Protein AF-A0A535AIK6-F1 (afdb_monomer_lite)

Secondary structure (DSSP, 8-state):
-B-SSTTTT----EEEEEGGGTEEEETTSSEEEEEE--BGGGTB--EEEEEEPPEEGGGB-EE-TTT--EEPPP----S---

pLDDT: mean 86.55, std 7.67, range [44.66, 93.19]

Radius of gyration: 17.66 Å; chains: 1; bounding box: 37×31×49 Å

Sequence (82 aa):
MVLAGKDRGKRGRVQEVNPGKGTVIVAGVNIAKRHTKPNPSKNQKGGIIDEPRPLAFGKVMVICPHCGKPTRVARRIEDDTK

Foldseek 3Di:
DFCDDPQHPDDFDWPDDDVVVQKTFGPPPQWDFDQDDDDVVVPRDGDTDTDTDIDHPVRDFDQDPPPRDGDDDDDDDDPPDD

Structure (mmCIF, N/CA/C/O backbone):
data_AF-A0A535AIK6-F1
#
_entry.id   AF-A0A535AIK6-F1
#
loop_
_atom_site.group_PDB
_atom_site.id
_atom_site.type_symbol
_atom_site.label_atom_id
_atom_site.label_alt_id
_atom_site.label_comp_id
_atom_site.label_asym_id
_atom_site.label_entity_id
_atom_site.label_seq_id
_atom_site.pdbx_PDB_ins_code
_atom_site.Cartn_x
_atom_site.Cartn_y
_atom_site.Cartn_z
_atom_site.occupancy
_atom_site.B_iso_or_equiv
_atom_site.auth_seq_id
_atom_site.auth_comp_id
_atom_site.auth_asym_id
_atom_site.auth_atom_id
_atom_site.pdbx_PDB_model_num
ATOM 1 N N . MET A 1 1 ? 0.363 -5.124 -6.191 1.00 87.00 1 MET A N 1
ATOM 2 C CA . MET A 1 1 ? 0.121 -6.471 -5.626 1.00 87.00 1 MET A CA 1
ATOM 3 C C . MET A 1 1 ? 0.940 -6.632 -4.363 1.00 87.00 1 MET A C 1
ATOM 5 O O . MET A 1 1 ? 2.060 -6.138 -4.333 1.00 87.00 1 MET A O 1
ATOM 9 N N . VAL A 1 2 ? 0.414 -7.322 -3.354 1.00 91.12 2 VAL A N 1
ATOM 10 C CA . VAL A 1 2 ? 1.158 -7.669 -2.135 1.00 91.12 2 VAL A CA 1
ATOM 11 C C . VAL A 1 2 ? 1.900 -8.989 -2.328 1.00 91.12 2 VAL A C 1
ATOM 13 O O . VAL A 1 2 ? 1.300 -9.997 -2.704 1.00 91.12 2 VAL A O 1
ATOM 16 N N . LEU A 1 3 ? 3.200 -8.984 -2.052 1.00 89.62 3 LEU A N 1
ATOM 17 C CA . LEU A 1 3 ? 4.081 -10.138 -2.215 1.00 89.62 3 LEU A CA 1
ATOM 18 C C . LEU A 1 3 ? 4.059 -11.102 -1.033 1.00 89.62 3 LEU A C 1
ATOM 20 O O . LEU A 1 3 ? 4.088 -12.317 -1.220 1.00 89.62 3 LEU A O 1
ATOM 24 N N . ALA A 1 4 ? 4.049 -10.551 0.177 1.00 86.00 4 ALA A N 1
ATOM 25 C CA . ALA A 1 4 ? 4.246 -11.295 1.410 1.00 86.00 4 ALA A CA 1
ATOM 26 C C . ALA A 1 4 ? 3.491 -10.643 2.574 1.00 86.00 4 ALA A C 1
ATOM 28 O O . ALA A 1 4 ? 3.221 -9.441 2.562 1.00 86.00 4 ALA A O 1
ATOM 29 N N . GLY A 1 5 ? 3.201 -11.440 3.602 1.00 86.19 5 GLY A N 1
ATOM 30 C CA . GLY A 1 5 ? 2.439 -11.030 4.782 1.00 86.19 5 GLY A CA 1
ATOM 31 C C . GLY A 1 5 ? 0.991 -11.519 4.758 1.00 86.19 5 GLY A C 1
ATOM 32 O O . GLY A 1 5 ? 0.610 -12.322 3.908 1.00 86.19 5 GLY A O 1
ATOM 33 N N . LYS A 1 6 ? 0.189 -11.016 5.705 1.00 86.00 6 LYS A N 1
ATOM 34 C CA . LYS A 1 6 ? -1.208 -11.430 5.931 1.00 86.00 6 LYS A CA 1
ATOM 35 C C . LYS A 1 6 ? -2.088 -11.299 4.684 1.00 86.00 6 LYS A C 1
ATOM 37 O O . LYS A 1 6 ? -2.966 -12.118 4.459 1.00 86.00 6 LYS A O 1
ATOM 42 N N . ASP A 1 7 ? -1.821 -10.288 3.864 1.00 88.38 7 ASP A N 1
ATOM 43 C CA . ASP A 1 7 ? -2.610 -9.961 2.675 1.00 88.38 7 ASP A CA 1
ATOM 44 C C . ASP A 1 7 ? -1.923 -10.359 1.357 1.00 88.38 7 ASP A C 1
ATOM 46 O O . ASP A 1 7 ? -2.145 -9.735 0.316 1.00 88.38 7 ASP A O 1
ATOM 50 N N . ARG A 1 8 ? -1.063 -11.386 1.382 1.00 87.50 8 ARG A N 1
ATOM 51 C CA . ARG A 1 8 ? -0.364 -11.895 0.192 1.00 87.50 8 ARG A CA 1
ATOM 52 C C . ARG A 1 8 ? -1.341 -12.191 -0.954 1.00 87.50 8 ARG A C 1
ATOM 54 O O . ARG A 1 8 ? -2.379 -12.810 -0.757 1.00 87.50 8 ARG A O 1
ATOM 61 N N . GLY A 1 9 ? -0.990 -11.751 -2.163 1.00 87.69 9 GLY A N 1
ATOM 62 C CA . GLY A 1 9 ? -1.788 -11.957 -3.377 1.00 87.69 9 GLY A CA 1
ATOM 63 C C . GLY A 1 9 ? -2.896 -10.924 -3.600 1.00 87.69 9 GLY A C 1
ATOM 64 O O . GLY A 1 9 ? -3.385 -10.796 -4.724 1.00 87.69 9 GLY A O 1
ATOM 65 N N . LYS A 1 10 ? -3.253 -10.114 -2.591 1.00 89.81 10 LYS A N 1
ATOM 66 C CA . LYS A 1 10 ? -4.240 -9.047 -2.784 1.00 89.81 10 LYS A CA 1
ATOM 67 C C . LYS A 1 10 ? -3.706 -7.952 -3.708 1.00 89.81 10 LYS A C 1
ATOM 69 O O . LYS A 1 10 ? -2.517 -7.597 -3.725 1.00 89.81 10 LYS A O 1
ATOM 74 N N . ARG A 1 11 ? -4.626 -7.408 -4.500 1.00 88.75 11 ARG A N 1
ATOM 75 C CA . ARG A 1 11 ? -4.413 -6.278 -5.406 1.00 88.75 11 ARG A CA 1
ATOM 76 C C . ARG A 1 11 ? -5.208 -5.094 -4.868 1.00 88.75 11 ARG A C 1
ATOM 78 O O . ARG A 1 11 ? -6.298 -5.282 -4.346 1.00 88.75 11 ARG A O 1
ATOM 85 N N . GLY A 1 12 ? -4.652 -3.897 -4.988 1.00 88.50 12 GLY A N 1
ATOM 86 C CA . GLY A 1 12 ? -5.284 -2.682 -4.493 1.00 88.50 12 GLY A CA 1
ATOM 87 C C . GLY A 1 12 ? -4.614 -1.445 -5.070 1.00 88.50 12 GLY A C 1
ATOM 88 O O . GLY A 1 12 ? -3.480 -1.513 -5.555 1.00 88.50 12 GLY A O 1
ATOM 89 N N . ARG A 1 13 ? -5.339 -0.327 -5.028 1.00 90.00 13 ARG A N 1
ATOM 90 C CA . ARG A 1 13 ? -4.839 0.990 -5.429 1.00 90.00 13 ARG A CA 1
ATOM 91 C C . ARG A 1 13 ? -4.027 1.598 -4.287 1.00 90.00 13 ARG A C 1
ATOM 93 O O . ARG A 1 13 ? -4.395 1.458 -3.122 1.00 90.00 13 ARG A O 1
ATOM 100 N N . VAL A 1 14 ? -2.930 2.268 -4.623 1.00 91.12 14 VAL A N 1
ATOM 101 C CA . VAL A 1 14 ? -2.141 3.039 -3.655 1.00 91.12 14 VAL A CA 1
ATOM 102 C C . VAL A 1 14 ? -2.915 4.309 -3.292 1.00 91.12 14 VAL A C 1
ATOM 104 O O . VAL A 1 14 ? -3.315 5.042 -4.194 1.00 91.12 14 VAL A O 1
ATOM 107 N N . GLN A 1 15 ? -3.159 4.533 -1.998 1.00 90.38 15 GLN A N 1
ATOM 108 C CA . GLN A 1 15 ? -3.801 5.753 -1.488 1.00 90.38 15 GLN A CA 1
ATOM 109 C C . GLN A 1 15 ? -2.764 6.815 -1.130 1.00 90.38 15 GLN A C 1
ATOM 111 O O . GLN A 1 15 ? -2.915 7.972 -1.500 1.00 90.38 15 GLN A O 1
ATOM 116 N N . GLU A 1 16 ? -1.702 6.405 -0.440 1.00 89.81 16 GLU A N 1
ATOM 117 C CA . GLU A 1 16 ? -0.673 7.312 0.057 1.00 89.81 16 GLU A CA 1
ATOM 118 C C . GLU A 1 16 ? 0.697 6.638 -0.011 1.00 89.81 16 GLU A C 1
ATOM 120 O O . GLU A 1 16 ? 0.829 5.423 0.181 1.00 89.81 16 GLU A O 1
ATOM 125 N N . VAL A 1 17 ? 1.728 7.438 -0.271 1.00 92.75 17 VAL A N 1
ATOM 126 C CA . VAL A 1 17 ? 3.126 7.015 -0.291 1.00 92.75 17 VAL A CA 1
ATOM 127 C C . VAL A 1 17 ? 3.890 7.878 0.702 1.00 92.75 17 VAL A C 1
ATOM 129 O O . VAL A 1 17 ? 3.812 9.098 0.640 1.00 92.75 17 VAL A O 1
ATOM 132 N N . ASN A 1 18 ? 4.663 7.242 1.581 1.00 93.00 18 ASN A N 1
ATOM 133 C CA . ASN A 1 18 ? 5.533 7.899 2.551 1.00 93.00 18 ASN A CA 1
ATOM 134 C C . ASN A 1 18 ? 7.004 7.550 2.249 1.00 93.00 18 ASN A C 1
ATOM 136 O O . ASN A 1 18 ? 7.525 6.570 2.801 1.00 93.00 18 ASN A O 1
ATOM 140 N N . PRO A 1 19 ? 7.695 8.332 1.389 1.00 90.69 19 PRO A N 1
ATOM 141 C CA . PRO A 1 19 ? 9.062 8.037 0.954 1.00 90.69 19 PRO A CA 1
ATOM 142 C C . PRO A 1 19 ? 10.067 8.026 2.105 1.00 90.69 19 PRO A C 1
ATOM 144 O O . PRO A 1 19 ? 10.871 7.105 2.196 1.00 90.69 19 PRO A O 1
ATOM 147 N N . GLY A 1 20 ? 9.970 8.986 3.035 1.00 93.19 20 GLY A N 1
ATOM 148 C CA . GLY A 1 20 ? 10.910 9.107 4.158 1.00 93.19 20 GLY A CA 1
ATOM 149 C C . GLY A 1 20 ? 10.891 7.919 5.125 1.00 93.19 20 GLY A C 1
ATOM 150 O O . GLY A 1 20 ? 11.894 7.628 5.764 1.00 93.19 20 GLY A O 1
ATOM 151 N N . LYS A 1 21 ? 9.767 7.195 5.208 1.00 90.06 21 LYS A N 1
ATOM 152 C CA . LYS A 1 21 ? 9.633 5.977 6.026 1.00 90.06 21 LYS A CA 1
ATOM 153 C C . LYS A 1 21 ? 9.714 4.688 5.206 1.00 90.06 21 LYS A C 1
ATOM 155 O O . LYS A 1 21 ? 9.618 3.608 5.777 1.00 90.06 21 LYS A O 1
ATOM 160 N N . GLY A 1 22 ? 9.835 4.772 3.880 1.00 92.12 22 GLY A N 1
ATOM 161 C CA . GLY A 1 22 ? 9.872 3.590 3.018 1.00 92.12 22 GLY A CA 1
ATOM 162 C C . GLY A 1 22 ? 8.552 2.803 2.967 1.00 92.12 22 GLY A C 1
ATOM 163 O O . GLY A 1 22 ? 8.575 1.576 2.815 1.00 92.12 22 GLY A O 1
ATOM 164 N N . THR A 1 23 ? 7.406 3.470 3.155 1.00 93.12 23 THR A N 1
ATOM 165 C CA . THR A 1 23 ? 6.101 2.798 3.300 1.00 93.12 23 THR A CA 1
ATOM 166 C C . THR A 1 23 ? 5.026 3.315 2.349 1.00 93.12 23 THR A C 1
ATOM 168 O O . THR A 1 23 ? 5.079 4.439 1.854 1.00 93.12 23 THR A O 1
ATOM 171 N N . VAL A 1 24 ? 4.023 2.472 2.105 1.00 93.06 24 VAL A N 1
ATOM 172 C CA . VAL A 1 24 ? 2.885 2.723 1.221 1.00 93.06 24 VAL A CA 1
ATOM 173 C C . VAL A 1 24 ? 1.585 2.257 1.868 1.00 93.06 24 VAL A C 1
ATOM 175 O O . VAL A 1 24 ? 1.539 1.187 2.473 1.00 93.06 24 VAL A O 1
ATOM 178 N N . ILE A 1 25 ? 0.515 3.033 1.721 1.00 92.69 25 ILE A N 1
ATOM 179 C CA . ILE A 1 25 ? -0.836 2.644 2.134 1.00 92.69 25 ILE A CA 1
ATOM 180 C C . ILE A 1 25 ? -1.596 2.181 0.892 1.00 92.69 25 ILE A C 1
ATOM 182 O O . ILE A 1 25 ? -1.729 2.913 -0.092 1.00 92.69 25 ILE A O 1
ATOM 186 N N . VAL A 1 26 ? -2.084 0.942 0.929 1.00 91.12 26 VAL A N 1
ATOM 187 C CA . VAL A 1 26 ? -2.83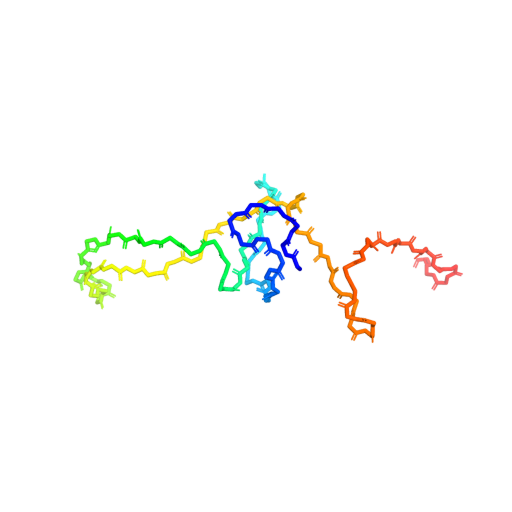9 0.324 -0.166 1.00 91.12 26 VAL A CA 1
ATOM 188 C C . VAL A 1 26 ? -4.279 0.111 0.287 1.00 91.12 26 VAL A C 1
ATOM 190 O O . VAL A 1 26 ? -4.523 -0.446 1.356 1.00 91.12 26 VAL A O 1
ATOM 193 N N . ALA A 1 27 ? -5.238 0.538 -0.535 1.00 89.31 27 ALA A N 1
ATOM 194 C CA . ALA A 1 27 ? -6.660 0.404 -0.239 1.00 89.31 27 ALA A CA 1
ATOM 195 C C . ALA A 1 27 ? -7.052 -1.068 -0.031 1.00 89.31 27 ALA A C 1
ATOM 197 O O . ALA A 1 27 ? -6.731 -1.922 -0.860 1.00 89.31 27 ALA A O 1
ATOM 198 N N . GLY A 1 28 ? -7.767 -1.355 1.061 1.00 85.31 28 GLY A N 1
ATOM 199 C CA . GLY A 1 28 ? -8.295 -2.692 1.356 1.00 85.31 28 GLY A CA 1
ATOM 200 C C . GLY A 1 28 ? -7.254 -3.719 1.825 1.00 85.31 28 GLY A C 1
ATOM 201 O O . GLY A 1 28 ? -7.569 -4.903 1.953 1.00 85.31 28 GLY A O 1
ATOM 202 N N . VAL A 1 29 ? -6.016 -3.289 2.070 1.00 88.69 29 VAL A N 1
ATOM 203 C CA . VAL A 1 29 ? -4.898 -4.145 2.478 1.00 88.69 29 VAL A CA 1
ATOM 204 C C . VAL A 1 29 ? -4.375 -3.665 3.829 1.00 88.69 29 VAL A C 1
ATOM 206 O O . VAL A 1 29 ? -4.311 -2.464 4.078 1.00 88.69 29 VAL A O 1
ATOM 209 N N . ASN A 1 30 ? -3.983 -4.599 4.697 1.00 88.06 30 ASN A N 1
ATOM 210 C CA . ASN A 1 30 ? -3.423 -4.321 6.015 1.00 88.06 30 A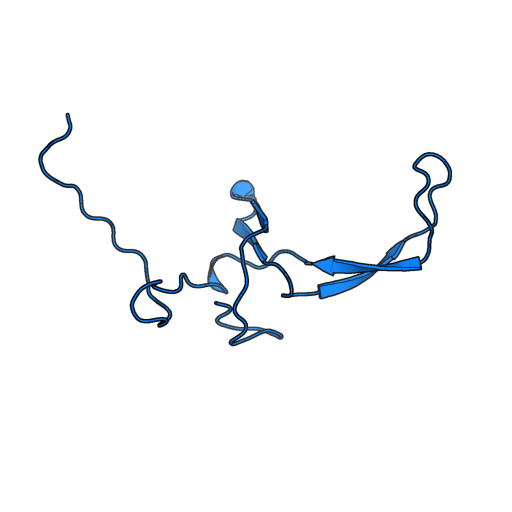SN A CA 1
ATOM 211 C C . ASN A 1 30 ? -4.371 -3.485 6.892 1.00 88.06 30 ASN A C 1
ATOM 213 O O . ASN A 1 30 ? -3.974 -2.504 7.516 1.00 88.06 30 ASN A O 1
ATOM 217 N N . ILE A 1 31 ? -5.653 -3.856 6.898 1.00 90.31 31 ILE A N 1
ATOM 218 C CA . ILE A 1 31 ? -6.691 -3.168 7.671 1.00 90.31 31 ILE A CA 1
ATOM 219 C C . ILE A 1 31 ? -6.541 -3.537 9.147 1.00 90.31 31 ILE A C 1
ATOM 221 O O . ILE A 1 31 ? -6.539 -4.721 9.505 1.00 90.31 31 ILE A O 1
ATOM 225 N N . ALA A 1 32 ? -6.437 -2.521 10.001 1.00 89.88 32 ALA A N 1
ATOM 226 C CA . ALA A 1 32 ? -6.415 -2.685 11.445 1.00 89.88 32 ALA A CA 1
ATOM 227 C C . ALA A 1 32 ? -7.650 -2.039 12.076 1.00 89.88 32 ALA A C 1
ATOM 229 O O . ALA A 1 32 ? -7.998 -0.900 11.765 1.00 89.88 32 ALA A O 1
ATOM 230 N N . LYS A 1 33 ? -8.255 -2.758 13.026 1.00 89.94 33 LYS A N 1
ATOM 231 C CA . LYS A 1 33 ? -9.331 -2.241 13.872 1.00 89.94 33 LYS A CA 1
ATOM 232 C C . LYS A 1 33 ? -8.743 -1.295 14.907 1.00 89.94 33 LYS A C 1
ATOM 234 O O . LYS A 1 33 ? -8.048 -1.726 15.830 1.00 89.94 33 LYS A O 1
ATOM 239 N N . ARG A 1 34 ? -9.009 -0.003 14.755 1.00 87.94 34 ARG A N 1
ATOM 240 C CA . ARG A 1 34 ? -8.578 1.030 15.693 1.00 87.94 34 ARG A CA 1
ATOM 241 C C . ARG A 1 34 ? -9.754 1.450 16.561 1.00 87.94 34 ARG A C 1
ATOM 243 O O . ARG A 1 34 ? -10.721 2.032 16.078 1.00 87.94 34 ARG A O 1
ATOM 250 N N . HIS A 1 35 ? -9.635 1.198 17.859 1.00 88.75 35 HIS A N 1
ATOM 251 C CA . HIS A 1 35 ? -10.560 1.739 18.847 1.00 88.75 35 HIS A CA 1
ATOM 252 C C . HIS A 1 35 ? -10.231 3.216 19.043 1.00 88.75 35 HIS A C 1
ATOM 254 O O . HIS A 1 35 ? -9.171 3.559 19.571 1.00 88.75 35 HIS A O 1
ATOM 260 N N . THR A 1 36 ? -11.116 4.088 18.573 1.00 85.31 36 THR A N 1
ATOM 261 C CA . THR A 1 36 ? -10.915 5.536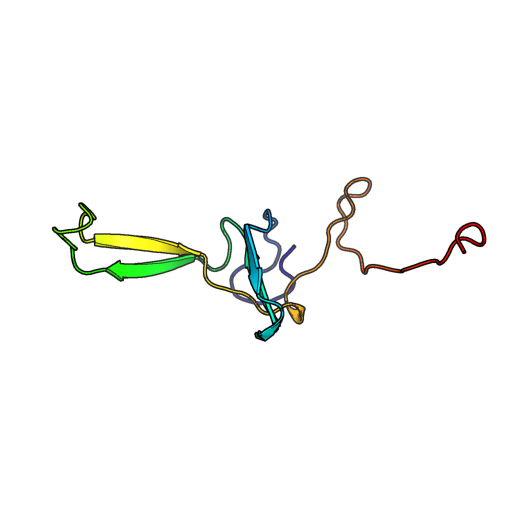 18.644 1.00 85.31 36 THR A CA 1
ATOM 262 C C . THR A 1 36 ? -11.932 6.123 19.607 1.00 85.31 36 THR A C 1
ATOM 264 O O . THR A 1 36 ? -13.137 5.890 19.475 1.00 85.31 36 THR A O 1
ATOM 267 N N . LYS A 1 37 ? -11.442 6.874 20.602 1.00 84.88 37 LYS A N 1
ATOM 268 C CA . LYS A 1 37 ? -12.314 7.629 21.504 1.00 84.88 37 LYS A CA 1
ATOM 269 C C . LYS A 1 37 ? -13.086 8.678 20.690 1.00 84.88 37 LYS A C 1
ATOM 271 O O . LYS A 1 37 ? -12.485 9.295 19.808 1.00 84.88 37 LYS A O 1
ATOM 276 N N . PRO A 1 38 ? -14.382 8.888 20.973 1.00 85.44 38 PRO A N 1
ATOM 277 C CA . PRO A 1 38 ? -15.154 9.936 20.318 1.00 85.44 38 PRO A CA 1
ATOM 278 C C . PRO A 1 38 ? -14.480 11.293 20.527 1.00 85.44 38 PRO A C 1
ATOM 280 O O . PRO A 1 38 ? -14.019 11.591 21.629 1.00 85.44 38 PRO A O 1
ATOM 283 N N . ASN A 1 39 ? -14.439 12.111 19.477 1.00 82.56 39 ASN A N 1
ATOM 284 C CA . ASN A 1 39 ? -13.982 13.493 19.566 1.00 82.56 39 ASN A CA 1
ATOM 285 C C . ASN A 1 39 ? -15.153 14.428 19.214 1.00 82.56 39 ASN A C 1
ATOM 287 O O . ASN A 1 39 ? -15.410 14.652 18.024 1.00 82.56 39 ASN A O 1
ATOM 291 N N . PRO A 1 40 ? -15.859 14.970 20.227 1.00 75.88 40 PRO A N 1
ATOM 292 C CA . PRO A 1 40 ? -17.022 15.835 20.029 1.00 75.88 40 PRO A CA 1
ATOM 293 C C . PRO A 1 40 ? -16.694 17.091 19.216 1.00 75.88 40 PRO A C 1
ATOM 295 O O . PRO A 1 40 ? -17.484 17.500 18.374 1.00 75.88 40 PRO A O 1
ATOM 298 N N . SER A 1 41 ? -15.495 17.658 19.393 1.00 80.12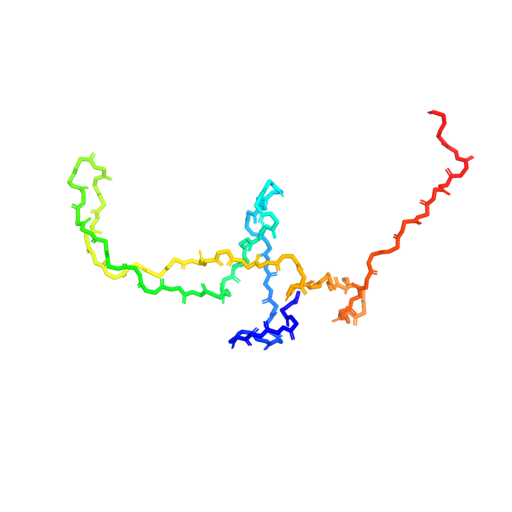 41 SER A N 1
ATOM 299 C CA . SER A 1 41 ? -15.069 18.896 18.726 1.00 80.12 41 SER A CA 1
ATOM 300 C C . SER A 1 41 ? -14.865 18.740 17.218 1.00 80.12 41 SER A C 1
ATOM 302 O O . SER A 1 41 ? -14.944 19.719 16.484 1.00 80.12 41 SER A O 1
ATOM 304 N N . LYS A 1 42 ? -14.599 17.518 16.739 1.00 79.31 42 LYS A N 1
ATOM 305 C CA . LYS A 1 42 ? -14.486 17.201 15.303 1.00 79.31 42 LYS A CA 1
ATOM 306 C C . LYS A 1 42 ? -15.701 16.442 14.767 1.00 79.31 42 LYS A C 1
ATOM 308 O O . LYS A 1 42 ? -15.647 15.933 13.651 1.00 79.31 42 LYS A O 1
ATOM 313 N N . ASN A 1 43 ? -16.764 16.330 15.568 1.00 76.94 43 ASN A N 1
ATOM 314 C CA . ASN A 1 43 ? -17.969 15.559 15.259 1.00 76.94 43 ASN A CA 1
ATOM 315 C C . ASN A 1 43 ? -17.669 14.101 14.837 1.00 76.94 43 ASN A C 1
ATOM 317 O O . ASN A 1 43 ? -18.381 13.494 14.037 1.00 76.94 43 ASN A O 1
ATOM 321 N N . GLN A 1 44 ? -16.574 13.532 15.356 1.00 76.56 44 GLN A N 1
ATOM 322 C CA . GLN A 1 44 ? -16.158 12.166 15.052 1.00 76.56 44 GLN A CA 1
ATOM 323 C C . GLN A 1 44 ? -16.793 11.218 16.064 1.00 76.56 44 GLN A C 1
ATOM 325 O O . GLN A 1 44 ? -16.423 11.210 17.245 1.00 76.56 44 GLN A O 1
ATOM 330 N N . LYS A 1 45 ? -17.749 10.408 15.591 1.00 75.38 45 LYS A N 1
ATOM 331 C CA . LYS A 1 45 ? -18.347 9.335 16.390 1.00 75.38 45 LYS A CA 1
ATOM 332 C C . LYS A 1 45 ? -17.255 8.353 16.811 1.00 75.38 45 LYS A C 1
ATOM 334 O O . LYS A 1 45 ? -16.433 7.927 16.002 1.00 75.38 45 LYS A O 1
ATOM 339 N N . GLY A 1 46 ? -17.242 8.032 18.100 1.00 81.44 46 GLY A N 1
ATOM 340 C CA . GLY A 1 46 ? -16.354 7.020 18.656 1.00 81.44 46 GLY A CA 1
ATOM 341 C C . GLY A 1 46 ? -16.766 5.631 18.189 1.00 81.44 46 GLY A C 1
ATOM 342 O O . GLY A 1 46 ? -17.927 5.400 17.854 1.00 81.44 46 GLY A O 1
ATOM 343 N N . GLY A 1 47 ? -15.813 4.706 18.171 1.00 85.62 47 GLY A N 1
ATOM 344 C CA . GLY A 1 47 ? -16.083 3.333 17.770 1.00 85.62 47 GLY A CA 1
ATOM 345 C C . GLY A 1 47 ? -14.853 2.607 17.252 1.00 85.62 47 GLY A C 1
ATOM 346 O O . GLY A 1 47 ? -13.712 3.065 17.388 1.00 85.62 47 GLY A O 1
ATOM 347 N N . ILE A 1 48 ? -15.113 1.445 16.662 1.00 86.62 48 ILE A N 1
ATOM 348 C CA . ILE A 1 48 ? -14.108 0.644 15.973 1.00 86.62 48 ILE A CA 1
ATOM 349 C C . ILE A 1 48 ? -14.044 1.145 14.534 1.00 86.62 48 ILE A C 1
ATOM 351 O O . ILE A 1 48 ? -14.988 0.962 13.771 1.00 86.62 48 ILE A O 1
ATOM 355 N N . ILE A 1 49 ? -12.938 1.797 14.189 1.00 87.38 49 ILE A N 1
ATOM 356 C CA . ILE A 1 49 ? -12.682 2.302 12.842 1.00 87.38 49 ILE A CA 1
ATOM 357 C C . ILE A 1 49 ? -11.736 1.327 12.149 1.00 87.38 49 ILE A C 1
ATOM 359 O O . ILE A 1 49 ? -10.680 0.989 12.691 1.00 87.38 49 ILE A O 1
ATOM 363 N N . ASP A 1 50 ? -12.111 0.890 10.953 1.00 88.25 50 ASP A N 1
ATOM 364 C CA . ASP A 1 50 ? -11.242 0.107 10.083 1.00 88.25 50 ASP A CA 1
ATOM 365 C C . ASP A 1 50 ? -10.359 1.061 9.275 1.00 88.25 50 ASP A C 1
ATOM 367 O O . ASP A 1 50 ? -10.820 1.746 8.364 1.00 88.25 50 ASP A O 1
ATOM 371 N N . GLU A 1 51 ? -9.077 1.127 9.636 1.00 87.06 51 GLU A N 1
ATOM 372 C CA . GLU A 1 51 ? -8.108 2.031 9.013 1.00 87.06 51 GLU A CA 1
ATOM 373 C C . GLU A 1 51 ? -7.015 1.208 8.303 1.00 87.06 51 GLU A C 1
ATOM 375 O O . GLU A 1 51 ? -6.432 0.301 8.918 1.00 87.06 51 GLU A O 1
ATOM 380 N N . PRO A 1 52 ? -6.717 1.478 7.015 1.00 89.69 52 PRO A N 1
ATOM 381 C CA . PRO A 1 52 ? -5.628 0.808 6.317 1.00 89.69 52 PRO A CA 1
ATOM 382 C C . PRO A 1 52 ? -4.285 1.236 6.916 1.00 89.69 52 PRO A C 1
ATOM 384 O O . PRO A 1 52 ? -4.035 2.414 7.173 1.00 89.69 52 PRO A O 1
ATOM 387 N N . ARG A 1 53 ? -3.398 0.270 7.153 1.00 91.38 53 ARG A N 1
ATOM 388 C CA . ARG A 1 53 ? -2.072 0.516 7.724 1.00 91.38 53 ARG A CA 1
ATOM 389 C C . ARG A 1 53 ? -0.977 0.468 6.659 1.00 91.38 53 ARG A C 1
ATOM 391 O O . ARG A 1 53 ? -1.077 -0.302 5.701 1.00 91.38 53 ARG A O 1
ATOM 398 N N . PRO A 1 54 ? 0.108 1.238 6.845 1.00 91.81 54 PRO A N 1
ATOM 399 C CA . PRO A 1 54 ? 1.226 1.254 5.912 1.00 91.81 54 PRO A CA 1
ATOM 400 C C . PRO A 1 54 ? 1.904 -0.115 5.785 1.00 91.81 54 PRO A C 1
ATOM 402 O O . PRO A 1 54 ? 2.011 -0.886 6.739 1.00 91.81 54 PRO A O 1
ATOM 405 N N . LEU A 1 55 ? 2.394 -0.394 4.583 1.00 91.88 55 LEU A N 1
ATOM 406 C CA . LEU A 1 55 ? 3.187 -1.558 4.200 1.00 91.88 55 LEU A CA 1
ATOM 407 C C . LEU A 1 55 ? 4.558 -1.097 3.715 1.00 91.88 55 LEU A C 1
ATOM 409 O O . LEU A 1 55 ? 4.683 -0.036 3.115 1.00 91.88 55 LEU A O 1
ATOM 413 N N . ALA A 1 56 ? 5.593 -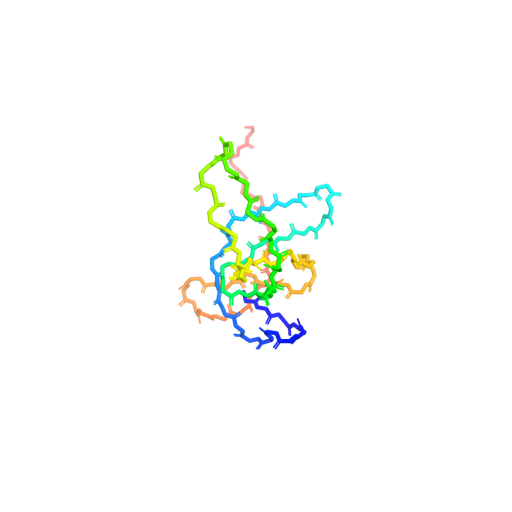1.903 3.932 1.00 92.69 56 ALA A N 1
ATOM 414 C CA . ALA A 1 56 ? 6.925 -1.611 3.405 1.00 92.69 56 ALA A CA 1
ATOM 415 C C . ALA A 1 56 ? 6.973 -1.770 1.874 1.00 92.69 56 ALA A C 1
ATOM 417 O O . ALA A 1 56 ? 6.368 -2.703 1.336 1.00 92.69 56 ALA A O 1
ATOM 418 N N . PHE A 1 57 ? 7.753 -0.929 1.183 1.00 89.56 57 PHE A N 1
ATOM 419 C CA . PHE A 1 57 ? 7.903 -0.997 -0.280 1.00 89.56 57 PHE A CA 1
ATOM 420 C C . PHE A 1 57 ? 8.339 -2.377 -0.788 1.00 89.56 57 PHE A C 1
ATOM 422 O O . PHE A 1 57 ? 7.797 -2.865 -1.774 1.00 89.56 57 PHE A O 1
ATOM 429 N N . GLY A 1 58 ? 9.241 -3.062 -0.077 1.00 88.69 58 GLY A N 1
ATOM 430 C CA . GLY A 1 58 ? 9.703 -4.403 -0.464 1.00 88.69 58 GLY A CA 1
ATOM 431 C C . GLY A 1 58 ? 8.619 -5.492 -0.436 1.00 88.69 58 GLY A C 1
ATOM 432 O O . GLY A 1 58 ? 8.823 -6.575 -0.975 1.00 88.69 58 GLY A O 1
ATOM 433 N N . LYS A 1 59 ? 7.454 -5.227 0.173 1.00 91.00 59 LYS A N 1
ATOM 434 C CA . LYS A 1 59 ? 6.326 -6.172 0.236 1.00 91.00 59 LYS A CA 1
ATOM 435 C C . LYS A 1 59 ? 5.284 -5.936 -0.856 1.00 91.00 59 LYS A C 1
ATOM 437 O O . LYS A 1 59 ? 4.269 -6.636 -0.874 1.00 91.00 59 LYS A O 1
ATOM 442 N N . VAL A 1 60 ? 5.511 -4.991 -1.767 1.00 91.50 60 VAL A N 1
ATOM 443 C CA . VAL A 1 60 ? 4.596 -4.690 -2.872 1.00 91.50 60 VAL A CA 1
ATOM 444 C C . VAL A 1 60 ? 5.302 -4.738 -4.225 1.00 91.50 60 VAL A C 1
ATOM 446 O O . VAL A 1 60 ? 6.488 -4.458 -4.343 1.00 91.50 60 VAL A O 1
ATOM 449 N N . MET A 1 61 ? 4.550 -5.091 -5.266 1.00 91.00 61 MET A N 1
ATOM 450 C CA . MET A 1 61 ? 4.985 -5.011 -6.661 1.00 91.00 61 MET A 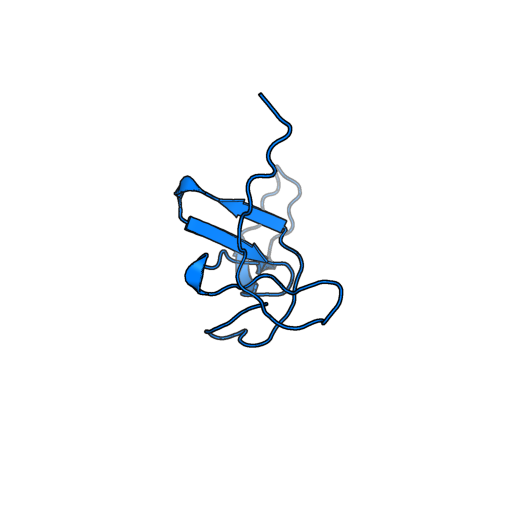CA 1
ATOM 451 C C . MET A 1 61 ? 3.954 -4.313 -7.536 1.00 91.00 61 MET A C 1
ATOM 453 O O . MET A 1 61 ? 2.745 -4.388 -7.281 1.00 91.00 61 MET A O 1
ATOM 457 N N . VAL A 1 62 ? 4.445 -3.674 -8.595 1.00 90.75 62 VAL A N 1
ATOM 458 C CA . VAL A 1 62 ? 3.615 -3.108 -9.656 1.00 90.75 62 VAL A CA 1
ATOM 459 C C . VAL A 1 62 ? 2.991 -4.250 -10.452 1.00 90.75 62 VAL A C 1
ATOM 461 O O . VAL A 1 62 ? 3.580 -5.318 -10.614 1.00 90.75 62 VAL A O 1
ATOM 464 N N . ILE A 1 63 ? 1.759 -4.040 -10.895 1.00 89.69 63 ILE A N 1
ATOM 465 C CA . ILE A 1 63 ? 1.066 -4.957 -11.793 1.00 89.69 63 ILE A CA 1
ATOM 466 C C . ILE A 1 63 ? 1.088 -4.305 -13.163 1.00 89.69 63 ILE A C 1
ATOM 468 O O . ILE A 1 63 ? 0.689 -3.148 -13.288 1.00 89.69 63 ILE A O 1
ATOM 472 N N . CYS A 1 64 ? 1.548 -5.034 -14.173 1.00 88.31 64 CYS A N 1
ATOM 473 C CA . CYS A 1 64 ? 1.480 -4.544 -15.538 1.00 88.31 64 CYS A CA 1
ATOM 474 C C . CYS A 1 64 ? 0.003 -4.441 -15.969 1.00 88.31 64 CYS A C 1
ATOM 476 O O . CYS A 1 64 ? -0.717 -5.439 -15.867 1.00 88.31 64 CYS A O 1
ATOM 478 N N . PRO A 1 65 ? -0.463 -3.278 -16.460 1.00 85.88 65 PRO A N 1
ATOM 479 C CA . PRO A 1 65 ? -1.855 -3.102 -16.872 1.00 85.88 65 PRO A CA 1
ATOM 480 C C . PRO A 1 65 ? -2.229 -3.967 -18.085 1.00 85.88 65 PRO A C 1
ATOM 482 O O . PRO A 1 65 ? -3.385 -4.348 -18.213 1.00 85.88 65 PRO A O 1
ATOM 485 N N . HIS A 1 66 ? -1.260 -4.330 -18.933 1.00 88.81 66 HIS A N 1
ATOM 486 C CA . HIS A 1 66 ? -1.504 -5.142 -20.128 1.00 88.81 66 HIS A CA 1
ATOM 487 C C . HIS A 1 66 ? -1.579 -6.641 -19.832 1.00 88.81 66 HIS A C 1
ATOM 489 O O . HIS A 1 66 ? -2.494 -7.315 -20.289 1.00 88.81 66 HIS A O 1
ATOM 495 N N . CYS A 1 67 ? -0.618 -7.185 -19.076 1.00 87.25 67 CYS A N 1
ATOM 496 C CA . CYS A 1 67 ? -0.541 -8.631 -18.847 1.00 87.25 67 CYS A CA 1
ATOM 497 C C . CYS A 1 67 ? -1.098 -9.076 -17.489 1.00 87.25 67 CYS A C 1
ATOM 499 O O . CYS A 1 67 ? -1.193 -10.275 -17.234 1.00 87.25 67 CYS A O 1
ATOM 501 N N . GLY A 1 68 ? -1.424 -8.142 -16.588 1.00 84.38 68 GLY A N 1
ATOM 502 C CA . GLY A 1 68 ? -1.959 -8.435 -15.255 1.00 84.38 68 GLY A CA 1
ATOM 503 C C . GLY A 1 68 ? -0.981 -9.148 -14.314 1.00 84.38 68 GLY A C 1
ATOM 504 O O . GLY A 1 68 ? -1.350 -9.482 -13.185 1.00 84.38 68 GLY A O 1
ATOM 505 N N . LYS A 1 69 ? 0.264 -9.378 -14.750 1.00 88.31 69 LYS A N 1
ATOM 506 C CA . LYS A 1 69 ? 1.307 -10.057 -13.975 1.00 88.31 69 LYS A CA 1
ATOM 507 C C . LYS A 1 69 ? 2.057 -9.058 -13.082 1.00 88.31 69 LYS A C 1
ATOM 509 O O . LYS A 1 69 ? 2.196 -7.888 -13.452 1.00 88.31 69 LYS A O 1
ATOM 514 N N . PRO A 1 70 ? 2.550 -9.492 -11.908 1.00 90.00 70 PRO A N 1
ATOM 515 C CA . PRO A 1 70 ? 3.446 -8.687 -11.090 1.00 90.00 70 PRO A CA 1
ATOM 516 C C . PRO A 1 70 ? 4.805 -8.550 -11.786 1.00 90.00 70 PRO A C 1
ATOM 518 O O . PRO A 1 70 ? 5.428 -9.549 -12.142 1.00 90.00 70 PRO A O 1
ATOM 521 N N . THR A 1 71 ? 5.268 -7.318 -11.978 1.00 90.38 71 THR A N 1
ATOM 522 C CA . THR A 1 71 ? 6.497 -7.017 -12.723 1.00 90.38 71 THR A CA 1
ATOM 523 C C . THR A 1 71 ? 7.377 -6.028 -11.966 1.00 90.38 71 THR A C 1
ATOM 525 O O . THR A 1 71 ? 6.890 -5.177 -11.216 1.00 90.38 71 THR A O 1
ATOM 528 N N . ARG A 1 72 ? 8.695 -6.123 -12.180 1.00 88.56 72 ARG A N 1
ATOM 529 C CA . ARG A 1 72 ? 9.656 -5.108 -11.726 1.00 88.56 72 ARG A CA 1
ATOM 530 C C . ARG A 1 72 ? 9.704 -3.954 -12.725 1.00 88.56 72 ARG A C 1
ATOM 532 O O . ARG A 1 72 ? 9.477 -4.157 -13.914 1.00 88.56 72 ARG A O 1
ATOM 539 N N . VAL A 1 73 ? 9.994 -2.755 -12.230 1.00 88.38 73 VAL A N 1
ATOM 540 C CA . VAL A 1 73 ? 10.136 -1.556 -13.063 1.00 88.38 73 VAL A CA 1
ATOM 541 C C . VAL A 1 73 ? 11.560 -1.508 -13.609 1.00 88.38 73 VAL A C 1
ATOM 543 O O . VAL A 1 73 ? 12.511 -1.488 -12.830 1.00 88.38 73 VAL A O 1
ATOM 546 N N . ALA A 1 74 ? 11.696 -1.482 -14.932 1.00 87.88 74 ALA A N 1
ATOM 547 C CA . ALA A 1 74 ? 12.930 -1.108 -15.613 1.00 87.88 74 ALA A CA 1
ATOM 548 C C . ALA A 1 74 ? 12.818 0.354 -16.067 1.00 87.88 74 ALA A C 1
ATOM 550 O O . ALA A 1 74 ? 11.719 0.822 -16.366 1.00 87.88 74 ALA A O 1
ATOM 551 N N . ARG A 1 75 ? 13.938 1.078 -16.105 1.00 87.06 75 ARG A N 1
ATOM 552 C CA . ARG A 1 75 ? 14.012 2.414 -16.709 1.00 87.06 75 ARG A CA 1
ATOM 553 C C . ARG A 1 75 ? 14.888 2.321 -17.949 1.00 87.06 75 ARG A C 1
ATOM 555 O O . ARG A 1 75 ? 15.939 1.687 -17.895 1.00 87.06 75 ARG A O 1
ATOM 562 N N . ARG A 1 76 ? 14.456 2.953 -19.033 1.00 89.12 76 ARG A N 1
ATOM 563 C CA . ARG A 1 76 ? 15.252 3.194 -20.234 1.00 89.12 76 ARG A CA 1
ATOM 564 C C . ARG A 1 76 ? 15.305 4.703 -20.425 1.00 89.12 76 ARG A C 1
ATOM 566 O O . ARG A 1 76 ? 14.297 5.367 -20.207 1.00 89.12 76 ARG A O 1
ATOM 573 N N . ILE A 1 77 ? 16.481 5.215 -20.753 1.00 85.44 77 ILE A N 1
ATOM 574 C CA . ILE A 1 77 ? 16.653 6.598 -21.187 1.00 85.44 77 ILE A CA 1
ATOM 575 C C . ILE A 1 77 ? 16.529 6.549 -22.710 1.00 85.44 77 ILE A C 1
ATOM 577 O O . ILE A 1 77 ? 17.184 5.719 -23.341 1.00 85.44 77 ILE A O 1
ATOM 581 N N . GLU A 1 78 ? 15.615 7.329 -23.275 1.00 84.56 78 GLU A N 1
ATOM 582 C CA . GLU A 1 78 ? 15.508 7.505 -24.725 1.00 84.56 78 GLU A CA 1
ATOM 583 C C . GLU A 1 78 ? 16.386 8.696 -25.124 1.00 84.56 78 GLU A C 1
ATOM 585 O O . GLU A 1 78 ? 16.394 9.711 -24.427 1.00 84.56 78 GLU A O 1
ATOM 590 N N . ASP A 1 79 ? 17.159 8.545 -26.204 1.00 71.56 79 ASP A N 1
ATOM 591 C CA . ASP A 1 79 ? 18.185 9.494 -26.671 1.00 71.56 79 ASP A CA 1
ATOM 592 C C . ASP A 1 79 ? 17.596 10.763 -27.317 1.00 71.56 79 ASP A C 1
ATOM 594 O O . ASP A 1 79 ? 18.078 11.216 -28.350 1.00 71.56 79 ASP A O 1
ATOM 598 N N . ASP A 1 80 ? 16.547 11.344 -26.730 1.00 65.56 80 ASP A N 1
ATOM 599 C CA . ASP A 1 80 ? 15.919 12.549 -27.284 1.00 65.56 80 ASP A CA 1
ATOM 600 C C . ASP A 1 80 ? 15.360 13.508 -26.225 1.00 65.56 80 ASP A C 1
ATOM 602 O O . ASP A 1 80 ? 14.291 14.103 -26.361 1.00 65.56 80 ASP A O 1
ATOM 606 N N . THR A 1 81 ? 16.084 13.694 -25.119 1.00 54.47 81 THR A N 1
ATOM 607 C CA . THR A 1 81 ? 15.860 14.878 -24.274 1.00 54.47 81 THR A CA 1
ATOM 608 C C . THR A 1 81 ? 17.137 15.294 -23.549 1.00 54.47 81 THR A C 1
ATOM 610 O O . THR A 1 81 ? 17.554 14.678 -22.568 1.00 54.47 81 THR A O 1
ATOM 613 N N . LYS A 1 82 ? 17.765 16.343 -24.092 1.00 44.66 82 LYS A N 1
ATOM 614 C CA . LYS A 1 82 ? 18.586 17.295 -23.334 1.00 44.66 82 LYS A CA 1
ATOM 615 C C . LYS A 1 82 ? 17.757 17.974 -22.248 1.00 44.66 82 LYS A C 1
ATOM 617 O O . LYS A 1 82 ? 16.550 18.188 -22.492 1.00 44.66 82 LYS A O 1
#